Protein AF-A0A3D0DID4-F1 (afdb_monomer_lite)

Secondary structure (DSSP, 8-state):
---EEEEE-HHHHHT-----TTS-EEEEEPPPP-------GGGSBTT--PPPSSPPSS-B-S-SPPPPTT-----HHHHHHHHHHHHHH-TT----------S-S-HHHHHHHHHHHHHHHHHHHHT-HHHHHHHHHHH--HHHHHHHH-

Sequence (150 aa):
MAGNSFDTIFRDLLAGQMLLTGAASDFTLQPITVHILEMEDVLFHLNSAVMMPYSPAGPSSTQGGGATPQQEKISGIEALAVVFKQFEFDVNKRLLITAHTDTSGDPDFNFKLSDLRAQNVLFLLDGSRESWAQVSADRHKIEDYQQIMI

Structure (mmCIF, N/CA/C/O backbone):
data_AF-A0A3D0DID4-F1
#
_entry.id   AF-A0A3D0DID4-F1
#
loop_
_atom_site.group_PDB
_atom_site.id
_atom_site.type_symbol
_atom_site.label_atom_id
_atom_site.label_alt_id
_atom_site.label_comp_id
_atom_site.label_asym_id
_atom_site.label_entity_id
_atom_site.label_seq_id
_atom_site.pdbx_PDB_ins_code
_atom_site.Cartn_x
_atom_site.Cartn_y
_atom_site.Cartn_z
_atom_site.occupancy
_atom_site.B_iso_or_equiv
_atom_site.auth_seq_id
_atom_site.auth_comp_id
_atom_site.auth_asym_id
_atom_site.auth_atom_id
_atom_site.pdbx_PDB_model_num
ATOM 1 N N . MET A 1 1 ? -30.525 13.188 37.223 1.00 47.56 1 MET A N 1
ATOM 2 C CA . MET A 1 1 ? -30.683 11.970 36.402 1.00 47.56 1 MET A CA 1
ATOM 3 C C . MET A 1 1 ? -29.316 11.657 35.834 1.00 47.56 1 MET A C 1
ATOM 5 O O . MET A 1 1 ? -28.745 12.547 35.222 1.00 47.56 1 MET A O 1
ATOM 9 N N . ALA A 1 2 ? -28.747 10.490 36.133 1.00 53.00 2 ALA A N 1
ATOM 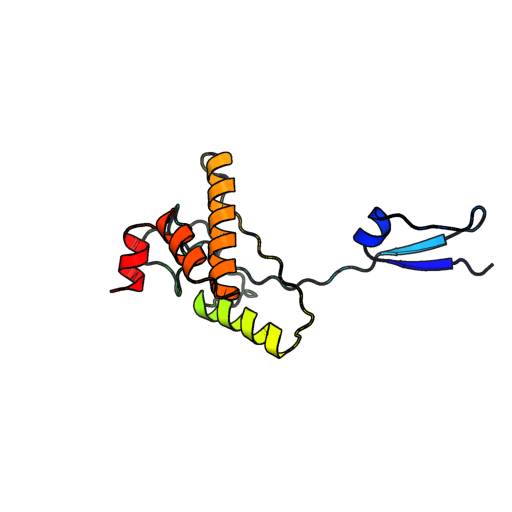10 C CA . ALA A 1 2 ? -27.491 10.080 35.513 1.00 53.00 2 ALA A CA 1
ATOM 11 C C . ALA A 1 2 ? -27.787 9.783 34.036 1.00 53.00 2 ALA A C 1
ATOM 13 O O . ALA A 1 2 ? -28.594 8.901 33.753 1.00 53.00 2 ALA A O 1
ATOM 14 N N . GLY A 1 3 ? -27.245 10.589 33.122 1.00 64.50 3 GLY A N 1
ATOM 15 C CA . GLY A 1 3 ? -27.297 10.290 31.692 1.00 64.50 3 GLY A CA 1
ATOM 16 C C . GLY A 1 3 ? -26.452 9.054 31.393 1.00 64.50 3 GLY A C 1
ATOM 17 O O . GLY A 1 3 ? -25.462 8.803 32.085 1.00 64.50 3 GLY A O 1
ATOM 18 N N . ASN A 1 4 ? -26.843 8.274 30.387 1.00 77.88 4 ASN A N 1
ATOM 19 C CA . ASN A 1 4 ? -25.975 7.216 29.880 1.00 77.88 4 ASN A CA 1
ATOM 20 C C . ASN A 1 4 ? -24.872 7.870 29.044 1.00 77.88 4 ASN A C 1
ATOM 22 O O . ASN A 1 4 ? -25.174 8.599 28.100 1.00 77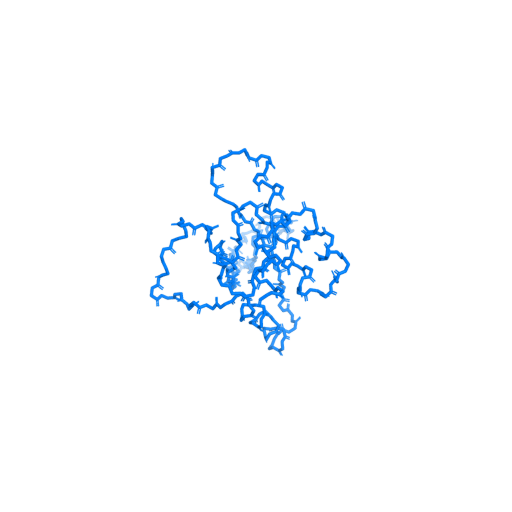.88 4 ASN A O 1
ATOM 26 N N . SER A 1 5 ? -23.617 7.613 29.403 1.00 84.62 5 SER A N 1
ATOM 27 C CA . SER A 1 5 ? -22.449 8.056 28.643 1.00 84.62 5 SER A CA 1
ATOM 28 C C . SER A 1 5 ? -21.797 6.857 27.965 1.00 84.62 5 SER A C 1
ATOM 30 O O . SER A 1 5 ? -21.648 5.801 28.587 1.00 84.62 5 SER A O 1
ATOM 32 N N . PHE A 1 6 ? -21.425 7.023 26.699 1.00 86.56 6 PHE A N 1
ATOM 33 C CA . PHE A 1 6 ? -20.807 5.989 25.878 1.00 86.56 6 PHE A CA 1
ATOM 34 C C . PHE A 1 6 ? -19.473 6.480 25.323 1.00 86.56 6 PHE A C 1
ATOM 36 O O . PHE A 1 6 ? -19.425 7.476 24.599 1.00 86.56 6 PHE A O 1
ATOM 43 N N . ASP A 1 7 ? -18.404 5.734 25.593 1.00 89.44 7 ASP A N 1
ATOM 44 C CA . ASP A 1 7 ? -17.162 5.849 24.834 1.00 89.44 7 ASP A CA 1
ATOM 45 C C . ASP A 1 7 ? -17.306 5.057 23.534 1.00 89.44 7 ASP A C 1
ATOM 47 O O . ASP A 1 7 ? -17.651 3.874 23.541 1.00 89.44 7 ASP A O 1
ATOM 51 N N . THR A 1 8 ? -17.082 5.717 22.401 1.00 89.50 8 THR A N 1
ATOM 52 C CA . THR A 1 8 ? -17.325 5.132 21.080 1.00 89.50 8 THR A CA 1
ATOM 53 C C . THR A 1 8 ? -16.271 5.578 20.077 1.00 89.50 8 THR A C 1
ATOM 55 O O . THR A 1 8 ? -15.661 6.629 20.238 1.00 89.50 8 THR A O 1
ATOM 58 N N . ILE A 1 9 ? -16.058 4.806 19.017 1.00 89.75 9 ILE A N 1
ATOM 59 C CA . ILE A 1 9 ? -15.279 5.234 17.849 1.00 89.75 9 ILE A CA 1
ATOM 60 C C . ILE A 1 9 ? -16.216 5.502 16.669 1.00 89.75 9 ILE A C 1
ATOM 62 O O . ILE A 1 9 ? -17.351 5.031 16.633 1.00 89.75 9 ILE A O 1
ATOM 66 N N . PHE A 1 10 ? -15.729 6.218 15.653 1.00 87.25 10 PHE A N 1
ATOM 67 C CA . PHE A 1 10 ? -16.565 6.655 14.526 1.00 87.25 10 PHE A CA 1
ATOM 68 C C . PHE A 1 10 ? -17.266 5.489 13.808 1.00 87.25 10 PHE A C 1
ATOM 70 O O . PHE A 1 10 ? -18.419 5.599 13.398 1.00 87.25 10 PHE A O 1
ATOM 77 N N . ARG A 1 11 ? -16.588 4.340 13.711 1.00 85.62 11 ARG A N 1
ATOM 78 C CA . ARG A 1 11 ? -17.147 3.110 13.138 1.00 85.62 11 ARG A CA 1
ATOM 79 C C . ARG A 1 11 ? -18.388 2.619 13.886 1.00 85.62 11 ARG A C 1
ATOM 81 O O . ARG A 1 11 ? -19.347 2.202 13.247 1.00 85.62 11 ARG A O 1
ATOM 88 N N . ASP A 1 12 ? -18.369 2.664 15.212 1.00 87.25 12 ASP A N 1
ATOM 89 C CA . ASP A 1 12 ? -19.451 2.131 16.041 1.00 87.25 12 ASP A CA 1
ATOM 90 C C . ASP A 1 12 ? -20.688 3.040 15.964 1.00 87.25 12 ASP A C 1
ATOM 92 O O . ASP A 1 12 ? -21.815 2.552 15.951 1.00 87.25 12 ASP A O 1
ATOM 96 N N . LEU A 1 13 ? -20.483 4.355 15.806 1.00 86.38 13 LEU A N 1
ATOM 97 C CA . LEU A 1 13 ? -21.560 5.303 15.507 1.00 86.38 13 LEU A CA 1
ATOM 98 C C . LEU A 1 13 ? -22.217 5.021 14.149 1.00 86.38 13 LEU A C 1
ATOM 100 O O . LEU A 1 13 ? -23.442 5.043 14.050 1.00 86.38 13 LEU A O 1
ATOM 104 N N . LEU A 1 14 ? -21.424 4.726 13.111 1.00 86.38 14 LEU A N 1
ATOM 105 C CA . LEU A 1 14 ? -21.945 4.387 11.779 1.00 86.38 14 LEU A CA 1
ATOM 106 C C . LEU A 1 14 ? -22.730 3.071 11.759 1.00 86.38 14 LEU A C 1
ATOM 108 O O . LEU A 1 14 ? -23.688 2.948 10.999 1.00 86.38 14 LEU A O 1
ATOM 112 N N . ALA A 1 15 ? -22.343 2.097 12.587 1.00 89.06 15 ALA A N 1
ATOM 113 C CA . ALA A 1 15 ? -23.071 0.836 12.734 1.00 89.06 15 ALA A CA 1
ATOM 114 C C . ALA A 1 15 ? -24.443 1.009 13.418 1.00 89.06 15 ALA A C 1
ATOM 116 O O . ALA A 1 15 ? -25.277 0.104 13.365 1.00 89.06 15 ALA A O 1
ATOM 117 N N . GLY A 1 16 ? -24.686 2.179 14.017 1.00 83.94 16 GLY A N 1
ATOM 118 C CA . GLY A 1 16 ? -25.883 2.493 14.782 1.00 83.94 16 GLY A CA 1
ATOM 119 C C . GLY A 1 16 ? -25.820 1.957 16.213 1.00 83.94 16 GLY A C 1
ATOM 120 O O . GLY A 1 16 ? -25.230 0.916 16.495 1.00 83.94 16 GLY A O 1
ATOM 121 N N . GLN A 1 17 ? -26.474 2.668 17.133 1.00 82.50 17 GLN A N 1
ATOM 122 C CA . GLN A 1 17 ? -26.661 2.226 18.514 1.00 82.50 17 GLN A CA 1
ATOM 123 C C . GLN A 1 17 ? -28.137 2.208 18.900 1.00 82.50 17 GLN A C 1
ATOM 125 O O . GLN A 1 17 ? -28.904 3.108 18.555 1.00 82.50 17 GLN A O 1
ATOM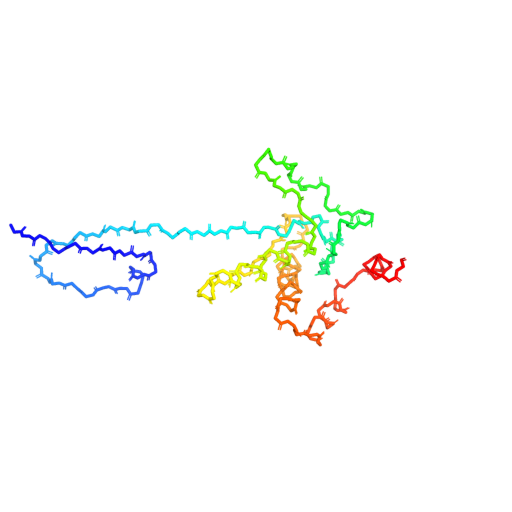 130 N N . MET A 1 18 ? -28.520 1.193 19.674 1.00 84.69 18 MET A N 1
ATOM 131 C CA . MET A 1 18 ? -29.818 1.168 20.337 1.00 84.69 18 MET A CA 1
ATOM 132 C C . MET A 1 18 ? -29.774 2.004 21.612 1.00 84.69 18 MET A C 1
ATOM 134 O O . MET A 1 18 ? -28.987 1.729 22.514 1.00 84.69 18 MET A O 1
ATOM 138 N N . LEU A 1 19 ? -30.666 2.990 21.698 1.00 84.81 19 LEU A N 1
ATOM 139 C CA . LEU A 1 19 ? -30.790 3.890 22.839 1.00 84.81 19 LEU A CA 1
ATOM 140 C C . LEU A 1 19 ? -32.206 3.852 23.409 1.00 84.81 19 LEU A C 1
ATOM 142 O O . LEU A 1 19 ? -33.180 3.582 22.705 1.00 84.81 19 LEU A O 1
ATOM 146 N N . LEU A 1 20 ? -32.319 4.160 24.699 1.00 81.50 20 LEU A N 1
ATOM 147 C CA . LEU A 1 20 ? -33.607 4.322 25.363 1.00 81.50 20 LEU A CA 1
ATOM 148 C C . LEU A 1 20 ? -34.262 5.631 24.916 1.00 81.50 20 LEU A C 1
ATOM 150 O O . LEU A 1 20 ? -33.729 6.720 25.128 1.00 81.50 20 LEU A O 1
ATOM 154 N N . THR A 1 21 ? -35.448 5.528 24.321 1.00 82.75 21 THR A N 1
ATOM 155 C CA . THR A 1 21 ? -36.256 6.694 23.959 1.00 82.75 21 THR A CA 1
ATOM 156 C C . THR A 1 21 ? -36.658 7.476 25.214 1.00 82.75 21 THR A C 1
ATOM 158 O O . THR A 1 21 ? -37.083 6.888 26.205 1.00 82.75 21 THR A O 1
ATOM 161 N N . GLY A 1 22 ? -36.545 8.807 25.170 1.00 84.12 22 GLY A N 1
ATOM 162 C CA . GLY A 1 22 ? -36.916 9.690 26.285 1.00 84.12 22 GLY A CA 1
ATOM 163 C C . GLY A 1 22 ? -35.809 9.939 27.317 1.00 84.12 22 GLY A C 1
ATOM 164 O O . GLY A 1 22 ? -36.041 10.676 28.273 1.00 84.12 22 GLY A O 1
ATOM 165 N N . ALA A 1 23 ? -34.611 9.380 27.117 1.00 83.25 23 ALA A N 1
ATOM 166 C CA . ALA A 1 23 ? -33.423 9.674 27.914 1.00 83.25 23 ALA A CA 1
ATOM 167 C C . ALA A 1 23 ? -32.377 10.439 27.086 1.00 83.25 23 ALA A C 1
ATOM 169 O O . ALA A 1 23 ? -32.181 10.156 25.904 1.00 83.25 23 ALA A O 1
ATOM 170 N N . ALA A 1 24 ? -31.682 11.391 27.714 1.00 84.56 24 ALA A N 1
ATOM 171 C CA . ALA A 1 24 ? -30.484 11.990 27.130 1.00 84.56 24 ALA A CA 1
ATOM 172 C C . ALA A 1 24 ? -29.327 10.980 27.187 1.00 84.56 24 ALA A C 1
ATOM 174 O O . ALA A 1 24 ? -29.141 10.307 28.205 1.00 84.56 24 ALA A O 1
ATOM 175 N N . SER A 1 25 ? -28.584 10.866 26.087 1.00 87.38 25 SER A N 1
ATOM 176 C CA . SER A 1 25 ? -27.388 10.027 25.979 1.00 87.38 25 SER A CA 1
ATOM 177 C C . SER A 1 25 ? -26.236 10.874 25.465 1.00 87.38 25 SER A C 1
ATOM 179 O O . SER A 1 25 ? -26.403 11.586 24.474 1.00 87.38 25 SER A O 1
ATOM 181 N N . ASP A 1 26 ? -25.089 10.760 26.122 1.00 89.50 26 ASP A N 1
ATOM 182 C CA . ASP A 1 26 ? -23.870 11.465 25.750 1.00 89.50 26 ASP A CA 1
ATOM 183 C C . ASP A 1 26 ? -22.896 10.489 25.088 1.00 89.50 26 ASP A C 1
ATOM 185 O O . ASP A 1 26 ? -22.708 9.358 25.541 1.00 89.50 26 ASP A O 1
ATOM 189 N N . PHE A 1 27 ? -22.269 10.935 24.004 1.00 89.88 27 PHE A N 1
ATOM 190 C CA . PHE A 1 27 ? -21.284 10.160 23.260 1.00 89.88 27 PHE A CA 1
ATOM 191 C C . PHE A 1 27 ? -19.940 10.864 23.292 1.00 89.88 27 PHE A C 1
ATOM 193 O O . PHE A 1 27 ? -19.816 12.001 22.833 1.00 89.88 27 PHE A O 1
ATOM 200 N N . THR A 1 28 ? -18.924 10.153 23.763 1.00 92.31 28 THR A N 1
ATOM 201 C CA . THR A 1 28 ? -17.539 10.604 23.696 1.00 92.31 28 THR A CA 1
ATOM 202 C C . THR A 1 28 ? -16.845 9.857 22.568 1.00 92.31 28 THR A C 1
ATOM 204 O O . THR A 1 28 ? -16.610 8.649 22.650 1.00 92.31 28 THR A O 1
ATOM 207 N N . LEU A 1 29 ? -16.533 10.579 21.490 1.00 91.81 29 LEU A N 1
ATOM 208 C CA . LEU A 1 29 ? -15.794 10.024 20.363 1.00 91.81 29 LEU A CA 1
ATOM 209 C C . LEU A 1 29 ? -14.317 9.881 20.738 1.00 91.81 29 LEU A C 1
ATOM 211 O O . LEU A 1 29 ? -13.601 10.870 20.890 1.00 91.81 29 LEU A O 1
ATOM 215 N N . GLN A 1 30 ? -13.865 8.641 20.846 1.00 91.56 30 GLN A N 1
ATOM 216 C CA . GLN A 1 30 ? -12.481 8.302 21.116 1.00 91.56 30 GLN A CA 1
ATOM 217 C C . GLN A 1 30 ? -11.677 8.352 19.806 1.00 91.56 30 GLN A C 1
ATOM 219 O O . GLN A 1 30 ? -12.065 7.712 18.818 1.00 91.56 30 GLN A O 1
ATOM 224 N N . PRO A 1 31 ? -10.564 9.104 19.755 1.00 87.00 31 PRO A N 1
ATOM 225 C CA . PRO A 1 31 ? -9.685 9.085 18.598 1.00 87.00 31 PRO A CA 1
ATOM 226 C C . PRO A 1 31 ? -9.014 7.715 18.477 1.00 87.00 31 PRO A C 1
ATOM 228 O O . PRO A 1 31 ? -8.618 7.102 19.468 1.00 87.00 31 PRO A O 1
ATOM 231 N N . ILE A 1 32 ? -8.848 7.243 17.243 1.00 84.94 32 ILE A N 1
ATOM 232 C CA . ILE A 1 32 ? -8.021 6.069 16.969 1.00 84.94 32 ILE A CA 1
ATOM 233 C C . ILE A 1 32 ? -6.611 6.564 16.677 1.00 84.94 32 ILE A C 1
ATOM 235 O O . ILE A 1 32 ? -6.381 7.260 15.688 1.00 84.94 32 ILE A O 1
ATOM 239 N N . THR A 1 33 ? -5.663 6.181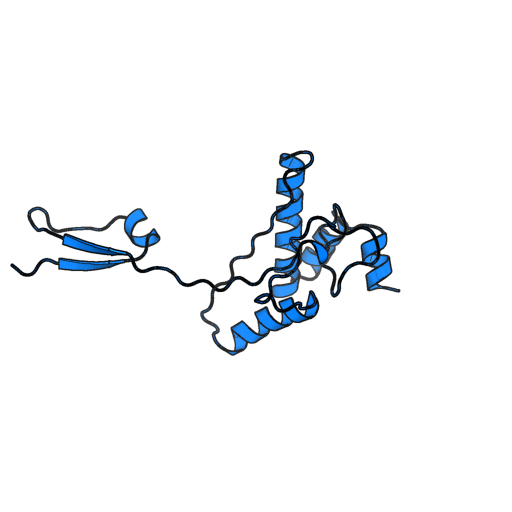 17.524 1.00 85.50 33 THR A N 1
ATOM 240 C CA . THR A 1 33 ? -4.245 6.426 17.266 1.00 85.50 33 THR A CA 1
ATOM 241 C C . THR A 1 33 ? -3.727 5.389 16.277 1.00 85.50 33 THR A C 1
ATOM 243 O O . THR A 1 33 ? -3.775 4.186 16.543 1.00 85.50 33 THR A O 1
ATOM 246 N N . VAL A 1 34 ? -3.208 5.860 15.146 1.00 87.75 34 VAL A N 1
ATOM 247 C CA . VAL A 1 34 ? -2.531 5.033 14.142 1.00 87.75 34 VAL A CA 1
ATOM 248 C C . VAL A 1 34 ? -1.061 5.421 14.058 1.00 87.75 34 VAL A C 1
ATOM 250 O O . VAL A 1 34 ? -0.707 6.584 14.245 1.00 87.75 34 VAL A O 1
ATOM 253 N N . HIS A 1 35 ? -0.210 4.441 13.772 1.00 87.75 35 HIS A N 1
ATOM 254 C CA . HIS A 1 35 ? 1.183 4.684 13.415 1.00 87.75 35 HIS A CA 1
ATOM 255 C C . HIS A 1 35 ? 1.300 4.573 11.901 1.00 87.75 35 HIS A C 1
ATOM 257 O O . HIS A 1 35 ? 0.807 3.606 11.321 1.00 87.75 35 HIS A O 1
ATOM 263 N N . ILE A 1 36 ? 1.920 5.570 11.279 1.00 87.56 36 ILE A N 1
ATOM 264 C CA . ILE A 1 36 ? 2.135 5.603 9.836 1.00 87.56 36 ILE A CA 1
ATOM 265 C C . ILE A 1 36 ? 3.603 5.283 9.593 1.00 87.56 36 ILE A C 1
ATOM 267 O O . ILE A 1 36 ? 4.484 5.962 10.116 1.00 87.56 36 ILE A O 1
ATOM 271 N N . LEU A 1 37 ? 3.834 4.234 8.813 1.00 88.38 37 LEU A N 1
ATOM 272 C CA . LEU A 1 37 ? 5.124 3.925 8.226 1.00 88.38 37 LEU A CA 1
ATOM 273 C C . LEU A 1 37 ? 4.992 4.165 6.727 1.00 88.38 37 LEU A C 1
ATOM 275 O O . LEU A 1 37 ? 4.186 3.507 6.069 1.00 88.38 37 LEU A O 1
ATOM 279 N N . GLU A 1 38 ? 5.751 5.119 6.206 1.00 86.06 38 GLU A N 1
ATOM 280 C CA . GLU A 1 38 ? 5.703 5.475 4.795 1.00 86.06 38 GLU A CA 1
ATOM 281 C C . GLU A 1 38 ? 6.824 4.774 4.027 1.00 86.06 38 GLU A C 1
ATOM 283 O O . GLU A 1 38 ? 7.999 4.882 4.373 1.00 86.06 38 GLU A O 1
ATOM 288 N N . MET A 1 39 ? 6.442 4.047 2.977 1.00 86.62 39 MET A N 1
ATOM 289 C CA . MET A 1 39 ? 7.364 3.590 1.942 1.00 86.62 39 MET A CA 1
ATOM 290 C C . MET A 1 39 ? 7.430 4.711 0.909 1.00 86.62 39 MET A C 1
ATOM 292 O O . MET A 1 39 ? 6.542 4.802 0.061 1.00 86.62 39 MET A O 1
ATOM 296 N N . GLU A 1 40 ? 8.414 5.602 1.033 1.00 79.31 40 GLU A N 1
ATOM 297 C CA . GLU A 1 40 ? 8.468 6.792 0.180 1.00 79.31 4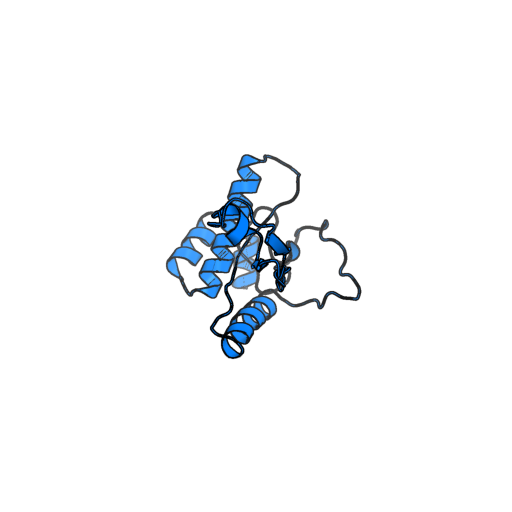0 GLU A CA 1
ATOM 298 C C . GLU A 1 40 ? 8.499 6.428 -1.311 1.00 79.31 40 GLU A C 1
ATOM 300 O O . GLU A 1 40 ? 9.022 5.388 -1.720 1.00 79.31 40 GLU A O 1
ATOM 305 N N . ASP A 1 41 ? 7.960 7.320 -2.141 1.00 75.81 41 ASP A N 1
ATOM 306 C CA . ASP A 1 41 ? 7.954 7.177 -3.598 1.00 75.81 41 ASP A CA 1
ATOM 307 C C . ASP A 1 41 ? 9.367 7.033 -4.181 1.00 75.81 41 ASP A C 1
ATOM 309 O O . ASP A 1 41 ? 9.545 6.381 -5.213 1.00 75.81 41 ASP A O 1
ATOM 313 N N . VAL A 1 42 ? 10.377 7.560 -3.482 1.00 76.81 42 VAL A N 1
ATOM 314 C CA . VAL A 1 42 ? 11.787 7.362 -3.796 1.00 76.81 42 VAL A CA 1
ATOM 315 C C . VAL A 1 42 ? 12.204 5.905 -3.725 1.00 76.81 42 VAL A C 1
ATOM 317 O O . VAL A 1 42 ? 13.269 5.621 -4.222 1.00 76.81 42 VAL A O 1
ATOM 320 N N . LEU A 1 43 ? 11.440 4.976 -3.150 1.00 86.00 43 LEU A N 1
ATOM 321 C CA . LEU A 1 43 ? 11.745 3.538 -3.173 1.00 86.00 43 LEU A CA 1
ATOM 322 C C . LEU A 1 43 ? 11.228 2.837 -4.437 1.00 86.00 43 LEU A C 1
ATOM 324 O O . LEU A 1 43 ? 11.332 1.619 -4.543 1.00 86.00 43 LEU A O 1
ATOM 328 N N . PHE A 1 44 ? 10.686 3.585 -5.397 1.00 88.31 44 PHE A N 1
ATOM 329 C CA . PHE A 1 44 ? 10.175 3.058 -6.655 1.00 88.31 44 PHE A CA 1
ATOM 330 C C . PHE A 1 44 ? 10.760 3.845 -7.826 1.00 88.31 44 PHE A C 1
ATOM 332 O O . PHE A 1 44 ? 10.786 5.081 -7.827 1.00 88.31 44 PHE A O 1
ATOM 339 N N . HIS A 1 45 ? 11.165 3.150 -8.888 1.00 87.56 45 HIS A N 1
ATOM 340 C CA . HIS A 1 45 ? 11.420 3.815 -10.163 1.00 87.56 45 HIS A CA 1
ATOM 341 C C . HIS A 1 45 ? 10.128 4.423 -10.723 1.00 87.56 45 HIS A C 1
ATOM 343 O O . HIS A 1 45 ? 9.009 3.949 -10.473 1.00 87.56 45 HIS A O 1
ATOM 349 N N . LEU A 1 46 ? 10.274 5.482 -11.524 1.00 85.94 46 LEU A N 1
ATOM 350 C CA . LEU A 1 46 ? 9.137 6.109 -12.192 1.00 85.94 46 LEU A CA 1
ATOM 351 C C . LEU A 1 46 ? 8.349 5.067 -13.003 1.00 85.94 46 LEU A C 1
ATOM 353 O O . LEU A 1 46 ? 8.902 4.350 -13.840 1.00 85.94 46 LEU A O 1
ATOM 357 N N . ASN A 1 47 ? 7.031 5.022 -12.788 1.00 88.00 47 ASN A N 1
ATOM 358 C CA . ASN A 1 47 ? 6.112 4.087 -13.441 1.00 88.00 47 ASN A CA 1
ATOM 359 C C . ASN A 1 47 ? 6.363 2.590 -13.156 1.00 88.00 47 ASN A C 1
ATOM 361 O O . ASN A 1 47 ? 5.763 1.762 -13.851 1.00 88.00 47 ASN A O 1
ATOM 365 N N . SER A 1 48 ? 7.194 2.249 -12.164 1.00 91.69 48 SER A N 1
ATOM 366 C CA . SER A 1 48 ? 7.379 0.885 -11.650 1.00 91.69 48 SER A CA 1
ATOM 367 C C . SER A 1 48 ? 6.514 0.624 -10.410 1.00 91.69 48 SER A C 1
ATOM 369 O O . SER A 1 48 ? 6.218 1.544 -9.631 1.00 91.69 48 SER A O 1
ATOM 371 N N . ALA A 1 49 ? 6.103 -0.636 -10.244 1.00 93.56 49 ALA A N 1
ATOM 372 C CA . ALA A 1 49 ? 5.467 -1.144 -9.029 1.00 93.56 49 ALA A CA 1
ATOM 373 C C . ALA A 1 49 ? 6.437 -1.894 -8.101 1.00 93.56 49 ALA A C 1
ATOM 375 O O . ALA A 1 49 ? 6.031 -2.297 -7.013 1.00 93.56 49 ALA A O 1
ATOM 376 N N . VAL A 1 50 ? 7.689 -2.096 -8.515 1.00 92.94 50 VAL A N 1
ATOM 377 C CA . VAL A 1 50 ? 8.677 -2.853 -7.744 1.00 92.94 50 VAL A CA 1
ATOM 378 C C . VAL A 1 50 ? 9.249 -1.968 -6.643 1.00 92.94 50 VAL A C 1
ATOM 380 O O . VAL A 1 50 ? 9.849 -0.930 -6.921 1.00 92.94 50 VAL A O 1
ATOM 383 N N . MET A 1 51 ? 9.052 -2.384 -5.393 1.00 91.75 51 MET A N 1
ATOM 384 C CA . MET A 1 51 ? 9.676 -1.738 -4.244 1.00 91.75 51 MET A CA 1
ATOM 385 C C . MET A 1 51 ? 11.161 -2.107 -4.185 1.00 91.75 51 MET A C 1
ATOM 387 O O . MET A 1 51 ? 11.525 -3.286 -4.193 1.00 91.75 51 MET A O 1
ATOM 391 N N . MET A 1 52 ? 12.018 -1.092 -4.122 1.00 89.94 52 MET A N 1
ATOM 392 C CA . MET A 1 52 ? 13.466 -1.255 -4.097 1.00 89.94 52 MET A CA 1
ATOM 393 C C . MET A 1 52 ? 13.994 -1.369 -2.659 1.00 89.94 52 MET A C 1
ATOM 395 O O . MET A 1 52 ? 13.555 -0.633 -1.772 1.00 89.94 52 MET A O 1
ATOM 399 N N . PRO A 1 53 ? 14.994 -2.237 -2.405 1.00 87.56 53 PRO A N 1
ATOM 400 C CA . PRO A 1 53 ? 15.553 -2.417 -1.062 1.00 87.56 53 PRO A CA 1
ATOM 401 C C . PRO A 1 53 ? 16.240 -1.149 -0.531 1.00 87.56 53 PRO A C 1
ATOM 403 O O . PRO A 1 53 ? 16.242 -0.906 0.674 1.00 87.56 53 PRO A O 1
ATOM 406 N N . TYR A 1 54 ? 16.778 -0.329 -1.436 1.00 83.69 54 TYR A N 1
ATOM 407 C CA . TYR A 1 54 ? 17.394 0.974 -1.190 1.00 83.69 54 TYR A CA 1
ATOM 408 C C . TYR A 1 54 ? 16.906 1.966 -2.245 1.00 83.69 54 TYR A C 1
ATOM 410 O O . TYR A 1 54 ? 16.260 1.565 -3.213 1.00 83.69 54 TYR A O 1
ATOM 418 N N . SER A 1 55 ? 17.256 3.247 -2.101 1.00 75.50 55 SER A N 1
ATOM 419 C CA . SER A 1 55 ? 16.957 4.241 -3.132 1.00 75.50 55 SER A CA 1
ATOM 420 C C . SER A 1 55 ? 17.430 3.761 -4.522 1.00 75.50 55 SER A C 1
ATOM 422 O O . SER A 1 55 ? 18.559 3.278 -4.660 1.00 75.50 55 SER A O 1
ATOM 424 N N . PRO A 1 56 ? 16.581 3.862 -5.553 1.00 66.62 56 PRO A N 1
ATOM 425 C CA . PRO A 1 56 ? 16.862 3.459 -6.907 1.00 66.62 56 PRO A CA 1
ATOM 426 C C . PRO A 1 56 ? 17.990 4.304 -7.500 1.00 66.62 56 PRO A C 1
ATOM 428 O O . PRO A 1 56 ? 18.082 5.512 -7.271 1.00 66.62 56 PRO A O 1
ATOM 431 N N . ALA A 1 57 ? 18.837 3.672 -8.302 1.00 63.41 57 ALA A N 1
ATOM 432 C CA . ALA A 1 57 ? 19.753 4.359 -9.189 1.00 63.41 57 ALA A CA 1
ATOM 433 C C . ALA A 1 57 ? 18.965 4.882 -10.404 1.00 63.41 57 ALA A C 1
ATOM 435 O O . ALA A 1 57 ? 18.244 4.126 -11.056 1.00 63.41 57 ALA A O 1
ATOM 436 N N . GLY A 1 58 ? 19.111 6.172 -10.723 1.00 62.12 58 GLY A N 1
ATOM 437 C CA . GLY A 1 58 ? 18.436 6.812 -11.860 1.00 62.12 58 GLY A CA 1
ATOM 438 C C . GLY A 1 58 ? 17.206 7.645 -11.469 1.00 62.12 58 GLY A C 1
ATOM 439 O O . GLY A 1 58 ? 17.078 8.034 -10.309 1.00 62.12 58 GLY A O 1
ATOM 440 N N . PRO A 1 59 ? 16.328 7.993 -12.432 1.00 56.44 59 PRO A N 1
ATOM 441 C CA . PRO A 1 59 ? 15.159 8.827 -12.170 1.00 56.44 59 PRO A CA 1
ATOM 442 C C . PRO A 1 59 ? 14.142 8.119 -11.262 1.00 56.44 59 PRO A C 1
ATOM 444 O O . PRO A 1 59 ? 13.358 7.276 -11.703 1.00 56.44 59 PRO A O 1
ATOM 447 N N . SER A 1 60 ? 14.132 8.498 -9.991 1.00 63.53 60 SER A N 1
ATOM 448 C CA . SER A 1 60 ? 12.981 8.349 -9.103 1.00 63.53 60 SER A CA 1
ATOM 449 C C . SER A 1 60 ? 12.203 9.656 -9.036 1.00 63.53 60 SER A C 1
ATOM 451 O O . SER A 1 60 ? 12.544 10.641 -9.701 1.00 63.53 60 SER A O 1
ATOM 453 N N . SER A 1 61 ? 11.125 9.671 -8.257 1.00 55.16 61 SER A N 1
ATOM 454 C CA . SER A 1 61 ? 10.456 10.924 -7.943 1.00 55.16 61 SER A CA 1
ATOM 455 C C . SER A 1 61 ? 11.454 11.922 -7.347 1.00 55.16 61 SER A C 1
ATOM 457 O O . SER A 1 61 ? 12.024 11.707 -6.282 1.00 55.16 61 SER A O 1
ATOM 459 N N . THR A 1 62 ? 11.663 13.042 -8.038 1.00 52.50 62 THR A N 1
ATOM 460 C CA . THR A 1 62 ? 12.349 14.223 -7.489 1.00 52.50 62 THR A CA 1
ATOM 461 C C . THR A 1 62 ? 11.373 15.142 -6.750 1.00 52.50 62 THR A C 1
ATOM 463 O O . THR A 1 62 ? 11.739 16.255 -6.379 1.00 52.50 62 THR A O 1
ATOM 466 N N . GLN A 1 63 ? 10.112 14.716 -6.634 1.00 52.28 63 GLN A N 1
ATOM 467 C CA . GLN A 1 63 ? 8.981 15.466 -6.086 1.00 52.28 63 GLN A CA 1
ATOM 468 C C . GLN A 1 63 ? 8.661 15.045 -4.646 1.00 52.28 63 GLN A C 1
ATOM 470 O O . GLN A 1 63 ? 7.778 15.642 -4.033 1.00 52.28 63 GLN A O 1
ATOM 475 N N . GLY A 1 64 ? 9.376 14.055 -4.098 1.00 53.88 64 GLY A N 1
ATOM 476 C CA . GLY A 1 64 ? 9.293 13.717 -2.682 1.00 53.88 64 GLY A CA 1
ATOM 477 C C . GLY A 1 64 ? 9.569 14.961 -1.838 1.00 53.88 64 GLY A C 1
ATOM 478 O O . GLY A 1 64 ? 10.565 15.665 -2.046 1.00 53.88 64 GLY A O 1
ATOM 479 N N . GLY A 1 65 ? 8.659 15.276 -0.914 1.00 54.88 65 GLY A N 1
ATOM 480 C CA . GLY A 1 65 ? 8.878 16.350 0.048 1.00 54.88 65 GLY A CA 1
ATOM 481 C C . GLY A 1 65 ? 10.186 16.085 0.787 1.00 54.88 65 GLY A C 1
ATOM 482 O O . GLY A 1 65 ? 10.407 14.981 1.274 1.00 54.88 65 GLY A O 1
ATOM 483 N N . GLY A 1 66 ? 11.093 17.064 0.832 1.00 56.69 66 GLY A N 1
ATOM 484 C CA . GLY A 1 66 ? 12.351 16.886 1.554 1.00 56.69 66 GLY A CA 1
ATOM 485 C C . GLY A 1 66 ? 12.079 16.451 2.996 1.00 56.69 66 GLY A C 1
ATOM 486 O O . GLY A 1 66 ? 11.197 17.015 3.642 1.00 56.69 66 GLY A O 1
ATOM 487 N N . ALA A 1 67 ? 12.830 15.458 3.481 1.00 58.94 67 ALA A N 1
ATOM 488 C CA . ALA A 1 67 ? 12.640 14.911 4.821 1.00 58.94 67 ALA A CA 1
ATOM 489 C C . ALA A 1 67 ? 12.589 16.025 5.876 1.00 58.94 67 ALA A C 1
ATOM 491 O O . ALA A 1 67 ? 13.501 16.852 5.988 1.00 58.94 67 ALA A O 1
ATOM 492 N N . THR A 1 68 ? 11.510 16.042 6.648 1.00 66.44 68 THR A N 1
ATOM 493 C CA . THR A 1 68 ? 11.367 16.910 7.813 1.00 66.44 68 THR A CA 1
ATOM 494 C C . THR A 1 68 ? 12.357 16.484 8.905 1.00 66.44 68 THR A C 1
ATOM 496 O O . THR A 1 68 ? 12.765 15.322 8.947 1.00 66.44 68 THR A O 1
ATOM 499 N N . PRO A 1 69 ? 12.738 17.375 9.839 1.00 65.88 69 PRO A N 1
ATOM 500 C CA . PRO A 1 69 ? 13.620 17.015 10.956 1.00 65.88 69 PRO A CA 1
ATOM 501 C C . PRO A 1 69 ? 13.098 15.867 11.838 1.00 65.88 69 PRO A C 1
ATOM 503 O O . PRO A 1 69 ? 13.851 15.328 12.643 1.00 65.88 69 PRO A O 1
ATOM 506 N N . GLN A 1 70 ? 11.812 15.527 11.721 1.00 64.44 70 GLN A N 1
ATOM 507 C CA . GLN A 1 70 ? 11.134 14.463 12.456 1.00 64.44 70 GLN A CA 1
ATOM 508 C C . GLN A 1 70 ? 11.057 13.136 11.678 1.00 64.44 70 GLN A C 1
ATOM 510 O O . GLN A 1 70 ? 10.583 12.150 12.237 1.00 64.44 70 GLN A O 1
ATOM 515 N N . GLN A 1 71 ? 11.496 13.093 10.416 1.00 65.00 71 GLN A N 1
ATOM 516 C CA . GLN A 1 71 ? 11.512 11.879 9.598 1.00 65.00 71 GLN A CA 1
ATOM 517 C C . GLN A 1 71 ? 12.880 11.198 9.667 1.00 65.00 71 GLN A C 1
ATOM 519 O O . GLN A 1 71 ? 13.892 11.739 9.215 1.00 65.00 71 GLN A O 1
ATOM 524 N N . GLU A 1 72 ? 12.907 9.979 10.202 1.00 66.88 72 GLU A N 1
ATOM 525 C CA . GLU A 1 72 ? 14.064 9.097 10.074 1.00 66.88 72 GLU A CA 1
ATOM 526 C C . GLU A 1 72 ? 14.098 8.521 8.657 1.00 66.88 72 GLU A C 1
ATOM 528 O O . GLU A 1 72 ? 13.163 7.850 8.222 1.00 66.88 72 GLU A O 1
ATOM 533 N N . LYS A 1 73 ? 15.181 8.788 7.919 1.00 70.25 73 LYS A N 1
ATOM 534 C CA . LYS A 1 73 ? 15.396 8.162 6.614 1.00 70.25 73 LYS A CA 1
ATOM 535 C C . LYS A 1 73 ? 15.819 6.719 6.824 1.00 70.25 73 LYS A C 1
ATOM 537 O O . LYS A 1 73 ? 16.935 6.470 7.274 1.00 70.25 73 LYS A O 1
ATOM 542 N N . ILE A 1 74 ? 14.942 5.802 6.450 1.00 75.56 74 ILE A N 1
ATOM 543 C CA . ILE A 1 74 ? 15.217 4.371 6.438 1.00 75.56 74 ILE A CA 1
ATOM 544 C C . ILE A 1 74 ? 15.133 3.853 5.003 1.00 75.56 74 ILE A C 1
ATOM 546 O O . ILE A 1 74 ? 14.377 4.362 4.176 1.00 75.56 74 ILE A O 1
ATOM 550 N N . SER A 1 75 ? 15.945 2.855 4.688 1.00 86.06 75 SER A N 1
ATOM 551 C CA . SER A 1 75 ? 15.868 2.115 3.430 1.00 86.06 75 SER A CA 1
ATOM 552 C C . SER A 1 75 ? 14.584 1.281 3.350 1.00 86.06 75 SER A C 1
ATOM 554 O O . SER A 1 75 ? 13.945 0.995 4.365 1.00 86.06 75 SER A O 1
ATOM 556 N N . GLY A 1 76 ? 14.213 0.840 2.144 1.00 86.62 76 GLY A N 1
ATOM 557 C CA . GLY A 1 76 ? 13.034 -0.009 1.955 1.00 86.62 76 GLY A CA 1
ATOM 558 C C . GLY A 1 76 ? 13.116 -1.303 2.765 1.00 86.62 76 GLY A C 1
ATOM 559 O O . GLY A 1 76 ? 12.138 -1.712 3.391 1.00 86.62 76 GLY A O 1
ATOM 560 N N . ILE A 1 77 ? 14.302 -1.913 2.844 1.00 88.88 77 ILE A N 1
ATOM 561 C CA . ILE A 1 77 ? 14.497 -3.123 3.650 1.00 88.88 77 ILE A CA 1
ATOM 562 C C . ILE A 1 77 ? 14.368 -2.855 5.158 1.00 88.88 77 ILE A C 1
ATOM 564 O O . ILE A 1 77 ? 13.794 -3.670 5.880 1.00 88.88 77 ILE A O 1
ATOM 568 N N . GLU A 1 78 ? 14.840 -1.703 5.641 1.00 89.94 78 GLU A N 1
ATOM 569 C CA . GLU A 1 78 ? 14.668 -1.294 7.040 1.00 89.94 78 GLU A CA 1
ATOM 570 C C . GLU A 1 78 ? 13.195 -1.026 7.362 1.00 89.94 78 GLU A C 1
ATOM 572 O O . GLU A 1 78 ? 12.722 -1.433 8.422 1.00 89.94 78 GLU A O 1
ATOM 577 N N . ALA A 1 79 ? 12.441 -0.432 6.436 1.00 89.19 79 ALA A N 1
ATOM 578 C CA . ALA A 1 79 ? 11.005 -0.240 6.597 1.00 89.19 79 ALA A CA 1
ATOM 579 C C . ALA A 1 79 ? 10.262 -1.582 6.724 1.00 89.19 79 ALA A C 1
ATOM 581 O O . ALA A 1 79 ? 9.458 -1.752 7.641 1.00 89.19 79 ALA A O 1
ATOM 582 N N . LEU A 1 80 ? 10.578 -2.577 5.886 1.00 91.56 80 LEU A N 1
ATOM 583 C CA . LEU A 1 80 ? 10.028 -3.932 6.041 1.00 91.56 80 LEU A CA 1
ATOM 584 C C . LEU A 1 80 ? 10.399 -4.539 7.402 1.00 91.56 80 LEU A C 1
ATOM 586 O O . LEU A 1 80 ? 9.543 -5.108 8.081 1.00 91.56 80 LEU A O 1
ATOM 590 N N . ALA A 1 81 ? 11.650 -4.375 7.841 1.00 91.88 81 ALA A N 1
ATOM 591 C CA . ALA A 1 81 ? 12.100 -4.862 9.143 1.00 91.88 81 ALA A CA 1
ATOM 592 C C . ALA A 1 81 ? 11.331 -4.215 10.309 1.00 91.88 81 ALA A C 1
ATOM 594 O O . ALA A 1 81 ? 10.990 -4.907 11.269 1.00 91.88 81 ALA A O 1
ATOM 595 N N . VAL A 1 82 ? 11.004 -2.921 10.224 1.00 90.94 82 VAL A N 1
ATOM 596 C CA . VAL A 1 82 ? 10.171 -2.225 11.220 1.00 90.94 82 VAL A CA 1
ATOM 597 C C . VAL A 1 82 ? 8.775 -2.844 11.300 1.00 90.94 82 VAL A C 1
ATOM 599 O O . VAL A 1 82 ? 8.280 -3.064 12.408 1.00 90.94 82 VAL A O 1
ATOM 602 N N . VAL A 1 83 ? 8.159 -3.185 10.161 1.00 91.69 83 VAL A N 1
ATOM 603 C CA . VAL A 1 83 ? 6.850 -3.864 10.143 1.00 91.69 83 VAL A CA 1
ATOM 604 C C . VAL A 1 83 ? 6.928 -5.208 10.861 1.00 91.69 83 VAL A C 1
ATOM 606 O O . VAL A 1 83 ? 6.129 -5.465 11.762 1.00 91.69 83 VAL A O 1
ATOM 609 N N . PHE A 1 84 ? 7.906 -6.051 10.521 1.00 91.50 84 PHE A N 1
ATOM 610 C CA . PHE A 1 84 ? 8.063 -7.355 11.173 1.00 91.50 84 PHE A CA 1
ATOM 611 C C . PHE A 1 84 ? 8.333 -7.218 12.674 1.00 91.50 84 PHE A C 1
ATOM 613 O O . PHE A 1 84 ? 7.700 -7.898 13.481 1.00 91.50 84 PHE A O 1
ATOM 620 N N . LYS A 1 85 ? 9.190 -6.272 13.066 1.00 92.00 85 LYS A N 1
ATOM 621 C CA . LYS A 1 85 ? 9.505 -6.001 14.471 1.00 92.00 85 LYS A CA 1
ATOM 622 C C . LYS A 1 85 ? 8.282 -5.531 15.265 1.00 92.00 85 LYS A C 1
ATOM 624 O O . LYS A 1 85 ? 8.128 -5.890 16.428 1.00 92.00 85 LYS A O 1
ATOM 629 N N . GLN A 1 86 ? 7.371 -4.769 14.656 1.00 90.62 86 GLN A N 1
ATOM 630 C CA . GLN A 1 86 ? 6.120 -4.376 15.311 1.00 90.62 86 GLN A CA 1
ATOM 631 C C . GLN A 1 86 ? 5.257 -5.593 15.679 1.00 90.62 86 GLN A C 1
ATOM 633 O O . GLN A 1 86 ? 4.638 -5.593 16.746 1.00 90.62 86 GLN A O 1
ATOM 638 N N . PHE A 1 87 ? 5.231 -6.631 14.842 1.00 88.81 87 PHE A N 1
ATOM 639 C CA . PHE A 1 87 ? 4.492 -7.859 15.138 1.00 88.81 87 PHE A CA 1
ATOM 640 C C . PHE A 1 87 ? 5.153 -8.715 16.224 1.00 88.81 87 PHE A C 1
ATOM 642 O O . PHE A 1 87 ? 4.445 -9.450 16.909 1.00 88.81 87 PHE A O 1
ATOM 649 N N . GLU A 1 88 ? 6.463 -8.579 16.453 1.00 90.44 88 GLU A N 1
ATOM 650 C CA . GLU A 1 88 ? 7.120 -9.177 17.624 1.00 90.44 88 GLU A CA 1
ATOM 651 C C . GLU A 1 88 ? 6.669 -8.516 18.937 1.00 90.44 88 GLU A C 1
ATOM 653 O O . GLU A 1 88 ? 6.516 -9.195 19.951 1.00 90.44 88 GLU A O 1
ATOM 658 N N . PHE A 1 89 ? 6.432 -7.198 18.928 1.00 90.19 89 PHE A N 1
ATOM 659 C CA . PHE A 1 89 ? 6.003 -6.451 20.116 1.00 90.19 89 PHE A CA 1
ATOM 660 C C . PHE A 1 89 ? 4.503 -6.554 20.402 1.00 90.19 89 PHE A C 1
ATOM 662 O O . PHE A 1 89 ? 4.102 -6.612 21.564 1.00 90.19 89 PHE A O 1
ATOM 669 N N . ASP A 1 90 ? 3.670 -6.528 19.363 1.00 90.25 90 ASP A N 1
ATOM 670 C CA . ASP A 1 90 ? 2.215 -6.587 19.493 1.00 90.25 90 ASP A CA 1
ATOM 671 C C . ASP A 1 90 ? 1.587 -7.305 18.293 1.00 90.25 90 ASP A C 1
ATOM 673 O O . ASP A 1 90 ? 1.284 -6.711 17.255 1.00 90.25 90 ASP A O 1
ATOM 677 N N . VAL A 1 91 ? 1.330 -8.599 18.480 1.00 88.62 91 VAL A N 1
ATOM 678 C CA . VAL A 1 91 ? 0.672 -9.474 17.497 1.00 88.62 91 VAL A CA 1
ATOM 679 C C . VAL A 1 91 ? -0.777 -9.071 17.190 1.00 88.62 91 VAL A C 1
ATOM 681 O O . VAL A 1 91 ? -1.353 -9.543 16.209 1.00 88.62 91 VAL A O 1
ATOM 684 N N . ASN A 1 92 ? -1.400 -8.212 18.007 1.00 88.81 92 ASN A N 1
ATOM 685 C CA . ASN A 1 92 ? -2.776 -7.763 17.791 1.00 88.81 92 ASN A CA 1
ATOM 686 C C . ASN A 1 92 ? -2.867 -6.529 16.896 1.00 88.81 92 ASN A C 1
ATOM 688 O O . ASN A 1 92 ? -3.978 -6.172 16.480 1.00 88.81 92 ASN A O 1
ATOM 692 N N . LYS A 1 93 ? -1.738 -5.890 16.558 1.00 89.44 93 LYS A N 1
ATOM 693 C CA . LYS A 1 93 ? -1.742 -4.793 15.590 1.00 89.44 93 LYS A CA 1
ATOM 694 C C . LYS A 1 93 ? -2.348 -5.255 14.271 1.00 89.44 93 LYS A C 1
ATOM 696 O O . LYS A 1 93 ? -2.215 -6.398 13.836 1.00 89.44 93 LYS A O 1
ATOM 701 N N . ARG A 1 94 ? -3.079 -4.339 13.647 1.00 88.94 94 ARG A N 1
ATOM 702 C CA . ARG A 1 94 ? -3.656 -4.520 12.319 1.00 88.94 94 ARG A CA 1
ATOM 703 C C . ARG A 1 94 ? -2.920 -3.593 11.375 1.00 88.94 94 ARG A C 1
ATOM 705 O O . ARG A 1 94 ? -2.729 -2.423 11.696 1.00 88.94 94 ARG A O 1
ATOM 712 N N . LEU A 1 95 ? -2.512 -4.138 10.238 1.00 90.12 95 LEU A N 1
ATOM 713 C CA . LEU A 1 95 ? -1.836 -3.396 9.190 1.00 90.12 95 LEU A CA 1
ATOM 714 C C . LEU A 1 95 ? -2.851 -3.033 8.107 1.00 90.12 95 LEU A C 1
ATOM 716 O O . LEU A 1 95 ? -3.616 -3.885 7.658 1.00 90.12 95 LEU A O 1
ATOM 720 N N . LEU A 1 96 ? -2.841 -1.768 7.700 1.00 92.12 96 LEU A N 1
ATOM 721 C CA . LEU A 1 96 ? -3.507 -1.291 6.498 1.00 92.12 96 LEU A CA 1
ATOM 722 C C . LEU A 1 96 ? -2.412 -0.818 5.548 1.00 92.12 96 LEU A C 1
ATOM 724 O O . LEU A 1 96 ? -1.635 0.061 5.912 1.00 92.12 96 LEU A O 1
ATOM 728 N N . ILE A 1 97 ? -2.353 -1.404 4.355 1.00 93.44 97 ILE A N 1
ATOM 729 C CA . ILE A 1 97 ? -1.417 -0.991 3.310 1.00 93.44 97 ILE A CA 1
ATOM 730 C C . ILE A 1 97 ? -2.196 -0.148 2.312 1.00 93.44 97 ILE A C 1
ATOM 732 O O . ILE A 1 97 ? -3.195 -0.597 1.751 1.00 93.44 97 ILE A O 1
ATOM 736 N N . THR A 1 98 ? -1.739 1.080 2.108 1.00 93.12 98 THR A N 1
ATOM 737 C CA . THR A 1 98 ? -2.240 1.978 1.073 1.00 93.12 98 THR A CA 1
ATOM 738 C C . THR A 1 98 ? -1.064 2.466 0.247 1.00 93.12 98 THR A C 1
ATOM 740 O O . THR A 1 98 ? 0.067 2.539 0.723 1.00 93.12 98 THR A O 1
ATOM 743 N N . ALA A 1 99 ? -1.331 2.794 -1.007 1.00 92.31 99 ALA A N 1
ATOM 744 C CA . ALA A 1 99 ? -0.356 3.402 -1.889 1.00 92.31 99 ALA A CA 1
ATOM 745 C C . ALA A 1 99 ? -1.014 4.565 -2.616 1.00 92.31 99 ALA A C 1
ATOM 747 O O . ALA A 1 99 ? -2.237 4.631 -2.752 1.00 92.31 99 ALA A O 1
ATOM 748 N N . HIS A 1 100 ? -0.183 5.484 -3.080 1.00 90.12 100 HIS A N 1
ATOM 749 C CA . HIS A 1 100 ? -0.613 6.642 -3.834 1.00 90.12 100 HIS A CA 1
ATOM 750 C C . HIS A 1 100 ? 0.387 6.925 -4.958 1.00 90.12 100 HIS A C 1
ATOM 752 O O . HIS A 1 100 ? 1.492 6.376 -5.006 1.00 90.12 100 HIS A O 1
ATOM 758 N N . THR A 1 101 ? -0.032 7.766 -5.890 1.00 87.31 101 THR A N 1
ATOM 759 C CA . THR A 1 101 ? 0.808 8.351 -6.936 1.00 87.31 101 THR A CA 1
ATOM 760 C C . THR A 1 101 ? 0.680 9.868 -6.862 1.00 87.31 101 THR A C 1
ATOM 762 O O . THR A 1 101 ? -0.131 10.393 -6.094 1.00 87.31 101 THR A O 1
ATOM 765 N N . ASP A 1 102 ? 1.452 10.580 -7.677 1.00 80.81 102 ASP A N 1
ATOM 766 C CA . ASP A 1 102 ? 1.232 12.007 -7.867 1.00 80.81 102 ASP A CA 1
ATOM 767 C C . ASP A 1 102 ? -0.084 12.281 -8.630 1.00 80.81 102 ASP A C 1
ATOM 769 O O . ASP A 1 102 ? -0.861 11.378 -8.963 1.00 80.81 102 ASP A O 1
ATOM 773 N N . THR A 1 103 ? -0.356 13.562 -8.874 1.00 84.19 103 THR A N 1
ATOM 774 C CA . THR A 1 103 ? -1.553 14.019 -9.602 1.00 84.19 103 THR A CA 1
ATOM 775 C C . THR A 1 103 ? -1.320 14.149 -11.109 1.00 84.19 103 THR A C 1
ATOM 777 O O . THR A 1 103 ? -2.208 14.596 -11.835 1.00 84.19 103 THR A O 1
ATOM 780 N N . SER A 1 104 ? -0.134 13.774 -11.587 1.00 84.12 104 SER A N 1
ATOM 781 C CA . SER A 1 104 ? 0.269 13.933 -12.979 1.00 84.12 104 SER A CA 1
ATOM 782 C C . SER A 1 104 ? -0.167 12.727 -13.807 1.00 84.12 104 SER A C 1
ATOM 784 O O . SER A 1 104 ? -0.148 11.593 -13.339 1.00 84.12 104 SER A O 1
ATOM 786 N N . GLY A 1 105 ? -0.482 12.949 -15.083 1.00 85.81 105 GLY A N 1
ATOM 787 C CA . GLY A 1 105 ? -0.817 11.864 -16.006 1.00 85.81 105 GLY A CA 1
ATOM 788 C C . GLY A 1 105 ? -2.270 11.395 -15.913 1.00 85.81 105 GLY A C 1
ATOM 789 O O . GLY A 1 105 ? -3.164 12.158 -15.555 1.00 85.81 105 GLY A O 1
ATOM 790 N N . ASP A 1 106 ? -2.508 10.155 -16.337 1.00 92.56 106 ASP A N 1
ATOM 791 C CA . ASP A 1 106 ? -3.846 9.570 -16.437 1.00 92.56 106 ASP A CA 1
ATOM 792 C C . ASP A 1 106 ? -4.321 9.012 -15.075 1.00 92.56 106 ASP A C 1
ATOM 794 O O . ASP A 1 106 ? -3.625 8.174 -14.493 1.00 92.56 106 ASP A O 1
ATOM 798 N N . PRO A 1 107 ? -5.495 9.429 -14.554 1.00 93.44 107 PRO A N 1
ATOM 799 C CA . PRO A 1 107 ? -5.992 8.967 -13.258 1.00 93.44 107 PRO A CA 1
ATOM 800 C C . PRO A 1 107 ? -6.201 7.453 -13.174 1.00 93.44 107 PRO A C 1
ATOM 802 O O . PRO A 1 107 ? -5.822 6.845 -12.175 1.00 93.44 107 PRO A O 1
ATOM 805 N N . ASP A 1 108 ? -6.762 6.825 -14.212 1.00 94.25 108 ASP A N 1
ATOM 806 C CA . ASP A 1 108 ? -7.025 5.380 -14.212 1.00 94.25 108 ASP A CA 1
ATOM 807 C C . ASP A 1 108 ? -5.721 4.582 -14.161 1.00 94.25 108 ASP A C 1
ATOM 809 O O . ASP A 1 108 ? -5.614 3.570 -13.460 1.00 94.25 108 ASP A O 1
ATOM 813 N N . PHE A 1 109 ? -4.708 5.046 -14.890 1.00 91.94 109 PHE A N 1
ATOM 814 C CA . PHE A 1 109 ? -3.356 4.517 -14.814 1.00 91.94 109 PHE A CA 1
ATOM 815 C C . PHE A 1 109 ? -2.758 4.674 -13.409 1.00 91.94 109 PHE A C 1
ATOM 817 O O . PHE A 1 109 ? -2.212 3.710 -12.873 1.00 91.94 109 PHE A O 1
ATOM 824 N N . ASN A 1 110 ? -2.901 5.846 -12.794 1.00 91.81 110 ASN A N 1
ATOM 825 C CA . ASN A 1 110 ? -2.395 6.139 -11.454 1.00 91.81 110 ASN A CA 1
ATOM 826 C C . ASN A 1 110 ? -3.051 5.273 -10.371 1.00 91.81 110 ASN A C 1
ATOM 828 O O . ASN A 1 110 ? -2.348 4.701 -9.534 1.00 91.81 110 ASN A O 1
ATOM 832 N N . PHE A 1 111 ? -4.371 5.074 -10.435 1.00 94.00 111 PHE A N 1
ATOM 833 C CA . PHE A 1 111 ? -5.073 4.145 -9.547 1.00 94.00 111 PHE A CA 1
ATOM 834 C C . PHE A 1 111 ? -4.539 2.718 -9.693 1.00 94.00 111 PHE A C 1
ATOM 836 O O . PHE A 1 111 ? -4.170 2.102 -8.694 1.00 94.00 111 PHE A O 1
ATOM 843 N N . LYS A 1 112 ? -4.399 2.214 -10.925 1.00 94.19 112 LYS A N 1
ATOM 844 C CA . LYS A 1 112 ? -3.829 0.876 -11.170 1.00 94.19 112 LYS A CA 1
ATOM 845 C C . LYS A 1 112 ? -2.388 0.761 -10.675 1.00 94.19 112 LYS A C 1
ATOM 847 O O . LYS A 1 112 ? -2.026 -0.249 -10.084 1.00 94.19 112 LYS A O 1
ATOM 852 N N . LEU A 1 113 ? -1.563 1.783 -10.896 1.00 92.88 113 LEU A N 1
ATOM 853 C CA . LEU A 1 113 ? -0.172 1.786 -10.448 1.00 92.88 113 LEU A CA 1
ATOM 854 C C . LEU A 1 113 ? -0.072 1.790 -8.920 1.00 92.88 113 LEU A C 1
ATOM 856 O O . LEU A 1 113 ? 0.730 1.039 -8.368 1.00 92.88 113 LEU A O 1
ATOM 860 N N . SER A 1 114 ? -0.881 2.603 -8.236 1.00 93.62 114 SER A N 1
ATOM 861 C CA . SER A 1 114 ? -0.933 2.592 -6.771 1.00 93.62 114 SER A CA 1
ATOM 862 C C . SER A 1 114 ? -1.361 1.225 -6.233 1.00 93.62 114 SER A C 1
ATOM 864 O O . SER A 1 114 ? -0.693 0.692 -5.354 1.00 93.62 114 SER A O 1
ATOM 866 N N . ASP A 1 115 ? -2.389 0.603 -6.812 1.00 95.31 115 ASP A N 1
ATOM 867 C CA . ASP A 1 115 ? -2.852 -0.727 -6.407 1.00 95.31 115 ASP A CA 1
ATOM 868 C C . ASP A 1 115 ? -1.744 -1.785 -6.562 1.00 95.31 115 ASP A C 1
ATOM 870 O O . ASP A 1 115 ? -1.437 -2.513 -5.618 1.00 95.31 115 ASP A O 1
ATOM 874 N N . LEU A 1 116 ? -1.034 -1.783 -7.696 1.00 95.56 116 LEU A N 1
ATOM 875 C CA . LEU A 1 116 ? 0.114 -2.670 -7.913 1.00 95.56 116 LEU A CA 1
ATOM 876 C C . LEU A 1 116 ? 1.247 -2.433 -6.901 1.00 95.56 116 LEU A C 1
ATOM 878 O O . LEU A 1 116 ? 1.843 -3.397 -6.427 1.00 95.56 116 LEU A O 1
ATOM 882 N N . ARG A 1 117 ? 1.539 -1.178 -6.530 1.00 95.00 117 ARG A N 1
ATOM 883 C CA . ARG A 1 117 ? 2.546 -0.857 -5.498 1.00 95.00 117 ARG A CA 1
ATOM 884 C C . ARG A 1 117 ? 2.133 -1.366 -4.118 1.00 95.00 117 ARG A C 1
ATOM 886 O O . ARG A 1 117 ? 2.954 -1.954 -3.417 1.00 95.00 117 ARG A O 1
ATOM 893 N N . ALA A 1 118 ? 0.867 -1.184 -3.740 1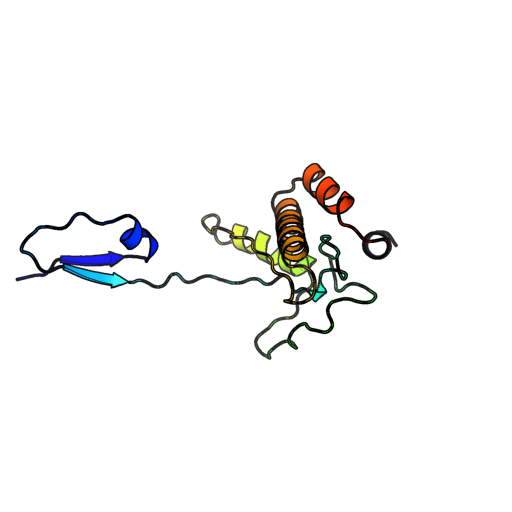.00 95.38 118 ALA A N 1
ATOM 894 C CA . ALA A 1 118 ? 0.338 -1.707 -2.482 1.00 95.38 118 ALA A CA 1
ATOM 895 C C . ALA A 1 118 ? 0.421 -3.241 -2.437 1.00 95.38 118 ALA A C 1
ATOM 897 O O . ALA A 1 118 ? 0.882 -3.802 -1.443 1.00 95.38 118 ALA A O 1
ATOM 898 N N . GLN A 1 119 ? 0.041 -3.913 -3.527 1.00 96.19 119 GLN A N 1
ATOM 899 C CA . GLN A 1 119 ? 0.140 -5.368 -3.650 1.00 96.19 119 GLN A CA 1
ATOM 900 C C . GLN A 1 119 ? 1.591 -5.853 -3.608 1.00 96.19 119 GLN A C 1
ATOM 902 O O . GLN A 1 119 ? 1.880 -6.839 -2.935 1.00 96.19 119 GLN A O 1
ATOM 907 N N . ASN A 1 120 ? 2.522 -5.146 -4.258 1.00 95.62 120 ASN A N 1
ATOM 908 C CA . ASN A 1 120 ? 3.941 -5.497 -4.227 1.00 95.62 120 ASN A CA 1
ATOM 909 C C . ASN A 1 120 ? 4.483 -5.521 -2.788 1.00 95.62 120 ASN A C 1
ATOM 911 O O . ASN A 1 120 ? 5.099 -6.505 -2.381 1.00 95.62 120 ASN A O 1
ATOM 915 N N . VAL A 1 121 ? 4.186 -4.484 -1.997 1.00 94.69 121 VAL A N 1
ATOM 916 C CA . VAL A 1 121 ? 4.589 -4.408 -0.582 1.00 94.69 121 VAL A CA 1
ATOM 917 C C . VAL A 1 121 ? 3.869 -5.457 0.268 1.00 94.69 121 VAL A C 1
ATOM 919 O O . VAL A 1 121 ? 4.500 -6.092 1.112 1.00 94.69 121 VAL A O 1
ATOM 922 N N . LEU A 1 122 ? 2.572 -5.684 0.039 1.00 95.50 122 LEU A N 1
ATOM 923 C CA . LEU A 1 122 ? 1.811 -6.722 0.739 1.00 95.50 122 LEU A CA 1
ATOM 924 C C . LEU A 1 122 ? 2.440 -8.105 0.546 1.00 95.50 122 LEU A C 1
ATOM 926 O O . LEU A 1 122 ? 2.674 -8.801 1.531 1.00 95.50 122 LEU A O 1
ATOM 930 N N . PHE A 1 123 ? 2.766 -8.474 -0.695 1.00 96.31 123 PHE A N 1
ATOM 931 C CA . PHE A 1 123 ? 3.319 -9.792 -1.003 1.00 96.31 123 PHE A CA 1
ATOM 932 C C . PHE A 1 123 ? 4.741 -9.998 -0.467 1.00 96.31 123 PHE A C 1
ATOM 934 O O . PHE A 1 123 ? 5.142 -11.127 -0.181 1.00 96.31 123 PHE A O 1
ATOM 941 N N . LEU A 1 124 ? 5.506 -8.915 -0.288 1.00 93.81 124 LEU A N 1
ATOM 942 C CA . LEU A 1 124 ? 6.778 -8.964 0.441 1.00 93.81 124 LEU A CA 1
ATOM 943 C C . LEU A 1 124 ? 6.566 -9.262 1.930 1.00 93.81 124 LEU A C 1
ATOM 945 O O . LEU A 1 124 ? 7.337 -10.017 2.518 1.00 93.81 124 LEU A O 1
ATOM 949 N N . LEU A 1 125 ? 5.534 -8.675 2.538 1.00 93.44 125 LEU A N 1
ATOM 950 C CA . LEU A 1 125 ? 5.250 -8.815 3.967 1.00 93.44 125 LEU A CA 1
ATOM 951 C C . LEU A 1 125 ? 4.592 -10.151 4.327 1.00 93.44 125 LEU A C 1
ATOM 953 O O . LEU A 1 125 ? 4.880 -10.699 5.389 1.00 93.44 125 LEU A O 1
ATOM 957 N N . ASP A 1 126 ? 3.717 -10.678 3.472 1.00 93.31 126 ASP A N 1
ATOM 958 C CA . ASP A 1 126 ? 3.012 -11.942 3.719 1.00 93.31 126 ASP A CA 1
ATOM 959 C C . ASP A 1 126 ? 3.774 -13.186 3.214 1.00 93.31 126 ASP A C 1
ATOM 961 O O . ASP A 1 126 ? 3.408 -14.315 3.545 1.00 93.31 126 ASP A O 1
ATOM 965 N N . GLY A 1 127 ? 4.858 -12.990 2.453 1.00 93.88 127 GLY A N 1
ATOM 966 C CA . GLY A 1 127 ? 5.691 -14.062 1.907 1.00 93.88 127 GLY A CA 1
ATOM 967 C C . GLY A 1 127 ? 5.133 -14.736 0.647 1.00 93.88 127 GLY A C 1
ATOM 968 O O . GLY A 1 127 ? 5.623 -15.803 0.260 1.00 93.88 127 GLY A O 1
ATOM 969 N N . SER A 1 128 ? 4.145 -14.140 -0.024 1.00 96.62 128 SER A N 1
ATOM 970 C CA . SER A 1 128 ? 3.515 -14.646 -1.253 1.00 96.62 128 SER A CA 1
ATOM 971 C C . SER A 1 128 ? 4.426 -14.497 -2.473 1.00 96.62 128 SER A C 1
ATOM 973 O O . SER A 1 128 ? 4.193 -13.683 -3.366 1.00 96.62 128 SER A O 1
ATOM 975 N N . ARG A 1 129 ? 5.474 -15.323 -2.539 1.00 95.81 129 ARG A N 1
ATOM 976 C CA . ARG A 1 129 ? 6.528 -15.252 -3.565 1.00 95.81 129 ARG A CA 1
ATOM 977 C C . ARG A 1 129 ? 6.005 -15.252 -5.004 1.00 95.81 129 ARG A C 1
ATOM 979 O O . ARG A 1 129 ? 6.510 -14.491 -5.823 1.00 95.81 129 ARG A O 1
ATOM 986 N N . GLU A 1 130 ? 5.049 -16.120 -5.328 1.00 97.25 130 GLU A N 1
ATOM 987 C CA . GLU A 1 130 ? 4.518 -16.238 -6.696 1.00 97.25 130 GLU A CA 1
ATOM 988 C C . GLU A 1 130 ? 3.728 -14.990 -7.094 1.00 97.25 130 GLU A C 1
ATOM 990 O O . GLU A 1 130 ? 3.973 -14.416 -8.153 1.00 97.25 130 GLU A O 1
ATOM 995 N N . SER A 1 131 ? 2.857 -14.510 -6.204 1.00 97.12 131 SER A N 1
ATOM 996 C CA . SER A 1 131 ? 2.097 -13.273 -6.398 1.00 97.12 131 SER A CA 1
ATOM 997 C C . SER A 1 131 ? 3.012 -12.053 -6.505 1.00 97.12 131 SER A C 1
ATOM 999 O O . SER A 1 131 ? 2.817 -11.203 -7.373 1.00 97.12 131 SER A O 1
ATOM 1001 N N . TRP A 1 132 ? 4.059 -11.993 -5.676 1.00 95.88 132 TRP A N 1
ATOM 1002 C CA . TRP A 1 132 ? 5.073 -10.943 -5.749 1.00 95.88 132 TRP A CA 1
ATOM 1003 C C . TRP A 1 132 ? 5.805 -10.950 -7.093 1.00 95.88 132 TRP A C 1
ATOM 1005 O O . TRP A 1 132 ? 5.982 -9.898 -7.714 1.00 95.88 132 TRP A O 1
ATOM 1015 N N . ALA A 1 133 ? 6.201 -12.134 -7.566 1.00 94.31 133 ALA A N 1
ATOM 1016 C CA . ALA A 1 133 ? 6.864 -12.289 -8.853 1.00 94.31 133 ALA A CA 1
ATOM 1017 C C . ALA A 1 133 ? 5.943 -11.883 -10.008 1.00 94.31 133 ALA A C 1
ATOM 1019 O O . ALA A 1 133 ? 6.407 -11.218 -10.930 1.00 94.31 133 ALA A O 1
ATOM 1020 N N . GLN A 1 134 ? 4.651 -12.218 -9.941 1.00 95.75 134 GLN A N 1
ATOM 1021 C CA . GLN A 1 134 ? 3.674 -11.835 -10.959 1.00 95.75 134 GLN A CA 1
ATOM 1022 C C . GLN A 1 134 ? 3.475 -10.317 -11.016 1.00 95.75 134 GLN A C 1
ATOM 1024 O O . GLN A 1 134 ? 3.641 -9.733 -12.081 1.00 95.75 134 GLN A O 1
ATOM 1029 N N . VAL A 1 135 ? 3.215 -9.655 -9.882 1.00 95.19 135 VAL A N 1
ATOM 1030 C CA . VAL A 1 135 ? 3.050 -8.187 -9.848 1.00 95.19 135 VAL A CA 1
ATOM 1031 C C . VAL A 1 135 ? 4.316 -7.469 -10.309 1.00 95.19 135 VAL A C 1
ATOM 1033 O O . VAL A 1 135 ? 4.246 -6.479 -11.039 1.00 95.19 135 VAL A O 1
ATOM 1036 N N . SER A 1 136 ? 5.485 -7.985 -9.926 1.00 94.25 136 SER A N 1
ATOM 1037 C CA . SER A 1 136 ? 6.762 -7.466 -10.416 1.00 94.25 136 SER A CA 1
ATOM 1038 C C . SER A 1 136 ? 6.899 -7.683 -11.928 1.00 94.25 136 SER A C 1
ATOM 1040 O O . SER A 1 136 ? 7.266 -6.765 -12.652 1.00 94.25 136 SER A O 1
ATOM 1042 N N . ALA A 1 137 ? 6.547 -8.858 -12.452 1.00 92.38 137 ALA A N 1
ATOM 1043 C CA . ALA A 1 137 ? 6.586 -9.133 -13.888 1.00 92.38 137 ALA A CA 1
ATOM 1044 C C . ALA A 1 137 ? 5.641 -8.215 -14.681 1.00 92.38 137 ALA A C 1
ATOM 1046 O O . ALA A 1 137 ? 6.040 -7.703 -15.728 1.00 92.38 137 ALA A O 1
ATOM 1047 N N . ASP A 1 138 ? 4.449 -7.942 -14.152 1.00 92.12 138 ASP A N 1
ATOM 1048 C CA . ASP A 1 138 ? 3.441 -7.086 -14.783 1.00 92.12 138 ASP A CA 1
ATOM 1049 C C . ASP A 1 138 ? 3.890 -5.621 -14.880 1.00 92.12 138 ASP A C 1
ATOM 1051 O O . ASP A 1 138 ? 3.472 -4.893 -15.791 1.00 92.12 138 ASP A O 1
ATOM 1055 N N . ARG A 1 139 ? 4.728 -5.160 -13.938 1.00 93.44 139 ARG A N 1
ATOM 1056 C CA . ARG A 1 139 ? 5.059 -3.734 -13.814 1.00 93.44 139 ARG A CA 1
ATOM 1057 C C . ARG A 1 139 ? 6.467 -3.423 -13.299 1.00 93.44 139 ARG A C 1
ATOM 1059 O O . ARG A 1 139 ? 6.647 -2.471 -12.540 1.00 93.44 139 ARG A O 1
ATOM 1066 N N . HIS A 1 140 ? 7.465 -4.161 -13.767 1.00 93.12 140 HIS A N 1
ATOM 1067 C CA . HIS A 1 140 ? 8.868 -3.792 -13.590 1.00 93.12 140 HIS A CA 1
ATOM 1068 C C . HIS A 1 140 ? 9.370 -2.888 -14.720 1.00 93.12 140 HIS A C 1
ATOM 1070 O O . HIS A 1 140 ? 8.753 -2.705 -15.778 1.00 93.12 140 HIS A O 1
ATOM 1076 N N . LYS A 1 141 ? 10.551 -2.345 -14.478 1.00 91.31 141 LYS A N 1
ATOM 1077 C CA . LYS A 1 141 ? 11.428 -1.658 -15.407 1.00 91.31 141 LYS A CA 1
ATOM 1078 C C . LYS A 1 141 ? 12.735 -2.430 -15.538 1.00 91.31 141 LYS A C 1
ATOM 1080 O O . LYS A 1 141 ? 13.063 -3.278 -14.708 1.00 91.31 141 LYS A O 1
ATOM 1085 N N . ILE A 1 142 ? 13.472 -2.150 -16.609 1.00 89.38 142 ILE A N 1
ATOM 1086 C CA . ILE A 1 142 ? 14.769 -2.795 -16.844 1.00 89.38 142 ILE A CA 1
ATOM 1087 C C . ILE A 1 142 ? 15.737 -2.450 -15.710 1.00 89.38 142 ILE A C 1
ATOM 1089 O O . ILE A 1 142 ? 16.480 -3.294 -15.213 1.00 89.38 142 ILE A O 1
ATOM 1093 N N . GLU A 1 143 ? 15.657 -1.201 -15.278 1.00 87.44 143 GLU A N 1
ATOM 1094 C CA . GLU A 1 143 ? 16.427 -0.594 -14.210 1.00 87.44 143 GLU A CA 1
ATOM 1095 C C . GLU A 1 143 ? 16.207 -1.296 -12.859 1.00 87.44 143 GLU A C 1
ATOM 1097 O O . GLU A 1 143 ? 17.166 -1.457 -12.105 1.00 87.44 143 GLU A O 1
ATOM 1102 N N . ASP A 1 144 ? 14.991 -1.788 -12.584 1.00 88.12 144 ASP A N 1
ATOM 1103 C CA . ASP A 1 144 ? 14.657 -2.461 -11.322 1.00 88.12 144 ASP A CA 1
ATOM 1104 C C . ASP A 1 144 ? 15.519 -3.717 -11.136 1.00 88.12 144 ASP A C 1
ATOM 1106 O O . ASP A 1 144 ? 16.234 -3.873 -10.145 1.00 88.12 144 ASP A O 1
ATOM 1110 N N . TYR A 1 145 ? 15.492 -4.626 -12.116 1.00 86.69 145 TYR A N 1
ATOM 1111 C CA . TYR A 1 145 ? 16.225 -5.883 -11.997 1.00 86.69 145 TYR A CA 1
ATOM 1112 C C . TYR A 1 145 ? 17.727 -5.705 -12.217 1.00 86.69 145 TYR A C 1
ATOM 1114 O O . TYR A 1 145 ? 18.504 -6.491 -11.679 1.00 86.69 145 TYR A O 1
ATOM 1122 N N . GLN A 1 146 ? 18.152 -4.685 -12.972 1.00 86.38 146 GLN A N 1
ATOM 1123 C CA . GLN A 1 146 ? 19.566 -4.321 -13.060 1.00 86.38 146 GLN A CA 1
ATOM 1124 C C . GLN A 1 146 ? 20.106 -3.943 -11.686 1.00 86.38 146 GLN A C 1
ATOM 1126 O O . GLN A 1 146 ? 21.153 -4.439 -11.304 1.00 86.38 146 GLN A O 1
ATOM 1131 N N . GLN A 1 147 ? 19.380 -3.130 -10.922 1.00 84.69 147 GLN A N 1
ATOM 1132 C CA . GLN A 1 147 ? 19.824 -2.728 -9.593 1.00 84.69 147 GLN A CA 1
ATOM 1133 C C . GLN A 1 147 ? 19.710 -3.843 -8.543 1.00 84.69 147 GLN A C 1
ATOM 1135 O O . GLN A 1 147 ? 20.467 -3.852 -7.577 1.00 84.69 147 GLN A O 1
ATOM 1140 N N . ILE A 1 148 ? 18.755 -4.763 -8.687 1.00 83.12 148 ILE A N 1
ATOM 1141 C CA . ILE A 1 148 ? 18.599 -5.877 -7.739 1.00 83.12 148 ILE A CA 1
ATOM 1142 C C . ILE A 1 148 ? 19.649 -6.972 -7.976 1.00 83.12 148 ILE A C 1
ATOM 1144 O O . ILE A 1 148 ? 20.103 -7.594 -7.016 1.00 83.12 148 ILE A O 1
ATOM 1148 N N . MET A 1 149 ? 19.990 -7.260 -9.237 1.00 80.75 149 MET A N 1
ATOM 1149 C CA . MET A 1 149 ? 20.776 -8.447 -9.606 1.00 80.75 149 MET A CA 1
ATOM 1150 C C . MET A 1 149 ? 22.237 -8.171 -9.985 1.00 80.75 149 MET A C 1
ATOM 1152 O O . MET A 1 149 ? 22.973 -9.135 -10.211 1.00 80.75 149 MET A O 1
ATOM 1156 N N . ILE A 1 150 ? 22.650 -6.906 -10.097 1.00 62.72 150 ILE A N 1
ATOM 1157 C CA . ILE A 1 150 ? 24.008 -6.491 -10.491 1.00 62.72 150 ILE A CA 1
ATOM 1158 C C . ILE A 1 150 ? 24.597 -5.622 -9.385 1.00 62.72 150 ILE A C 1
ATOM 1160 O O . ILE A 1 150 ? 25.747 -5.913 -8.988 1.00 62.72 150 ILE A O 1
#

pLDDT: mean 84.95, std 11.43, range [47.56, 97.25]

Radius of gyration: 21.04 Å; chains: 1; bounding box: 61×33×53 Å

Foldseek 3Di:
DDAAEDEDEPVVVVVPDDDDPPTDYHYDHDDDDDDDQDLDQQQAAVQFLAGHQAGFDDDTDPPTDPDDPPDDDDGPVVSLVVVVVVCVVPVPDDDDFWFFDDPDDDPVSRVVSRVLNSQLSVCVNVVVVVSNVVSNVVGPDPRRCVVVPD